Protein AF-A0AAV2K6Y0-F1 (afdb_monomer_lite)

InterPro domains:
  IPR000542 Acyltransferase ChoActase/COT/CPT [PTHR22589] (20-144)
  IPR023213 Chloramphenicol acetyltransferase-like domain superfamily [G3DSA:3.30.559.10] (14-92)
  IPR039551 Choline/Carnitine o-acyltransferase, domain 1 and 2 [PF00755] (27-144)
  IPR042231 Choline/Carnitine o-acyltransferase, domain 2 [G3DSA:3.30.559.70] (93-144)

Radius of gyration: 25.84 Å; chains: 1; bounding box: 48×70×58 Å

Foldseek 3Di:
DDDDDPDDPVNVVVVVVVVVVVPDAADDQDDLVVVLVVVLVVCVVPDDPVVSVVSVVVSCQCPPVVHVVVVVSVVQVVQSVVDSYSCVVVCCCVVPVVDPDDCPPPPDDDDDDPDDDDPDVVSVVVVVVVVVVVVVVVVVVVVD

pLDDT: mean 89.37, std 17.64, range [32.69, 98.62]

Organism: Knipowitschia caucasica (NCBI:txid637954)

Sequence (144 aa):
MLSLPLLSPQASLQQQQQCWSSSAPPQPVPPLSLTLQRYLQALEPLLPPDELSHSRRMVQEFGRPGGLGSRLQKGLEIRARHTRNWITDWWVQWAYLENREPLAVHSNPAISLPRRDFNDWRSQLVFASKLIAAVLDFKAMVDR

Structure (mmCIF, N/CA/C/O backbone):
data_AF-A0AAV2K6Y0-F1
#
_entry.id   AF-A0AAV2K6Y0-F1
#
loop_
_atom_site.group_PDB
_atom_site.id
_atom_site.type_symbol
_atom_site.label_atom_id
_atom_site.label_alt_id
_atom_site.label_comp_id
_atom_site.label_asym_id
_atom_site.label_entity_id
_atom_site.label_seq_id
_atom_site.pdbx_PDB_ins_code
_atom_site.Cartn_x
_atom_site.Cartn_y
_atom_site.Cartn_z
_atom_site.occupancy
_atom_site.B_iso_or_equiv
_atom_site.auth_seq_id
_atom_site.auth_comp_id
_atom_site.auth_asym_id
_atom_site.auth_atom_id
_atom_site.pdbx_PDB_model_num
ATOM 1 N N . MET A 1 1 ? 27.554 -51.462 1.287 1.00 34.59 1 MET A N 1
ATOM 2 C CA . MET A 1 1 ? 27.842 -50.150 0.672 1.00 34.59 1 MET A CA 1
ATOM 3 C C . MET A 1 1 ? 26.522 -49.421 0.493 1.00 34.59 1 MET A C 1
ATOM 5 O O . MET A 1 1 ? 25.767 -49.773 -0.401 1.00 34.59 1 MET A O 1
ATOM 9 N N . LEU A 1 2 ? 26.190 -48.504 1.404 1.00 32.69 2 LEU A N 1
ATOM 10 C CA . LEU A 1 2 ? 25.000 -47.659 1.283 1.00 32.69 2 LEU A CA 1
ATOM 11 C C . LEU A 1 2 ? 25.378 -46.456 0.419 1.00 32.69 2 LEU A C 1
ATOM 13 O O . LEU A 1 2 ? 26.067 -45.550 0.881 1.00 32.69 2 LEU A O 1
ATOM 17 N N . SER A 1 3 ? 24.987 -46.491 -0.851 1.00 35.00 3 SER A N 1
ATOM 18 C CA . SER A 1 3 ? 25.125 -45.356 -1.758 1.00 35.00 3 SER A CA 1
ATOM 19 C C . SER A 1 3 ? 24.128 -44.279 -1.335 1.00 35.00 3 SER A C 1
ATOM 21 O O . SER A 1 3 ? 22.928 -44.420 -1.559 1.00 35.00 3 SER A O 1
ATOM 23 N N . LEU A 1 4 ? 24.614 -43.217 -0.692 1.00 38.97 4 LEU A N 1
ATOM 24 C CA . LEU A 1 4 ? 23.838 -41.990 -0.531 1.00 38.97 4 LEU A CA 1
ATOM 25 C C . LEU A 1 4 ? 23.629 -41.377 -1.924 1.00 38.97 4 LEU A C 1
ATOM 27 O O . LEU A 1 4 ? 24.612 -41.209 -2.653 1.00 38.97 4 LEU A O 1
ATOM 31 N N . PRO A 1 5 ? 22.390 -41.050 -2.327 1.00 42.38 5 PRO A N 1
ATOM 32 C CA . PRO A 1 5 ? 22.169 -40.361 -3.585 1.00 42.38 5 PRO A CA 1
ATOM 33 C C . PRO A 1 5 ? 22.790 -38.966 -3.485 1.00 42.38 5 PRO A C 1
ATOM 35 O O . PRO A 1 5 ? 22.453 -38.181 -2.598 1.00 42.38 5 PRO A O 1
ATOM 38 N N . LEU A 1 6 ? 23.719 -38.671 -4.396 1.00 47.69 6 LEU A N 1
ATOM 39 C CA . LEU A 1 6 ? 24.219 -37.321 -4.630 1.00 47.69 6 LEU A CA 1
ATOM 40 C C . LEU A 1 6 ? 23.026 -36.465 -5.069 1.00 47.69 6 LEU A C 1
ATOM 42 O O . LEU A 1 6 ? 22.606 -36.534 -6.224 1.00 47.69 6 LEU A O 1
ATOM 46 N N . LEU A 1 7 ? 22.450 -35.695 -4.140 1.00 46.41 7 LEU A N 1
ATOM 47 C CA . LEU A 1 7 ? 21.494 -34.655 -4.498 1.00 46.41 7 LEU A CA 1
ATOM 48 C C . LEU A 1 7 ? 22.193 -33.692 -5.458 1.00 46.41 7 LEU A C 1
ATOM 50 O O . LEU A 1 7 ? 23.248 -33.135 -5.149 1.00 46.41 7 LEU A O 1
ATOM 54 N N . SER A 1 8 ? 21.609 -33.526 -6.641 1.00 50.72 8 SER A N 1
ATOM 55 C CA . SER A 1 8 ? 22.078 -32.550 -7.611 1.00 50.72 8 SER A CA 1
ATOM 56 C C . SER A 1 8 ? 21.952 -31.134 -7.019 1.00 50.72 8 SER A C 1
ATOM 58 O O . SER A 1 8 ? 20.993 -30.857 -6.293 1.00 50.72 8 SER A O 1
ATOM 60 N N . PRO A 1 9 ? 22.862 -30.201 -7.351 1.00 53.97 9 PRO A N 1
ATOM 61 C CA . PRO A 1 9 ? 22.834 -28.828 -6.829 1.00 53.97 9 PRO A CA 1
ATOM 62 C C . PRO A 1 9 ? 21.502 -28.089 -7.063 1.00 53.97 9 PRO A C 1
ATOM 64 O O . PRO A 1 9 ? 21.132 -27.195 -6.306 1.00 53.97 9 PRO A O 1
ATOM 67 N N . GLN A 1 10 ? 20.760 -28.480 -8.103 1.00 49.56 10 GLN A N 1
ATOM 68 C CA . GLN A 1 10 ? 19.431 -27.952 -8.425 1.00 49.56 10 GLN A CA 1
ATOM 69 C C . GLN A 1 10 ? 18.348 -28.435 -7.449 1.00 49.56 10 GLN A C 1
ATOM 71 O O . GLN A 1 10 ? 17.512 -27.641 -7.028 1.00 49.56 10 GLN A O 1
ATOM 76 N N . ALA A 1 11 ? 18.396 -29.700 -7.016 1.00 49.34 11 ALA A N 1
ATOM 77 C CA . ALA A 1 11 ? 17.439 -30.234 -6.048 1.00 49.34 11 ALA A CA 1
ATOM 78 C C . ALA A 1 11 ? 17.600 -29.573 -4.666 1.00 49.34 11 ALA A C 1
ATOM 80 O O . ALA A 1 11 ? 16.607 -29.310 -3.988 1.00 49.34 11 ALA A O 1
ATOM 81 N N . SER A 1 12 ? 18.835 -29.228 -4.277 1.00 49.66 12 SER A N 1
ATOM 82 C CA . SER A 1 12 ? 19.107 -28.517 -3.022 1.00 49.66 1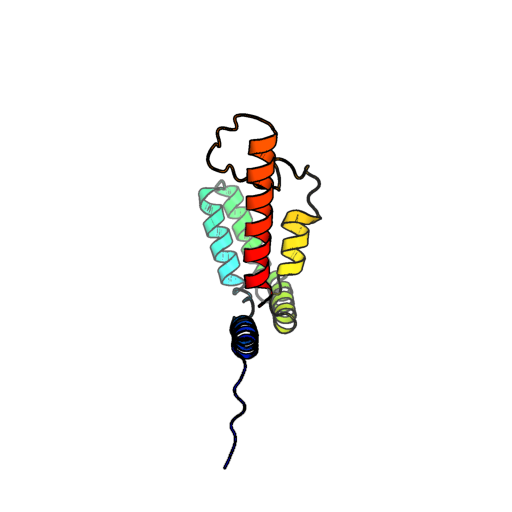2 SER A CA 1
ATOM 83 C C . SER A 1 12 ? 18.607 -27.068 -3.010 1.00 49.66 12 SER A C 1
ATOM 85 O O . SER A 1 12 ? 18.165 -26.601 -1.965 1.00 49.66 12 SER A O 1
ATOM 87 N N . LEU A 1 13 ? 18.631 -26.365 -4.148 1.00 50.22 13 LEU A N 1
ATOM 88 C CA . LEU A 1 13 ? 18.186 -24.966 -4.239 1.00 50.22 13 LEU A CA 1
ATOM 89 C C . LEU A 1 13 ? 16.653 -24.846 -4.229 1.00 50.22 13 LEU A C 1
ATOM 91 O O . LEU A 1 13 ? 16.109 -24.019 -3.497 1.00 50.22 13 LEU A O 1
ATOM 95 N N . GLN A 1 14 ? 15.948 -25.734 -4.935 1.00 53.09 14 GLN A N 1
ATOM 96 C CA . GLN A 1 14 ? 14.480 -25.781 -4.923 1.00 53.09 14 GLN A CA 1
ATOM 97 C C . GLN A 1 14 ? 13.922 -26.175 -3.548 1.00 53.09 14 GLN A C 1
ATOM 99 O O . GLN A 1 14 ? 12.963 -25.567 -3.064 1.00 53.09 14 GLN A O 1
ATOM 104 N N . GLN A 1 15 ? 14.558 -27.135 -2.864 1.00 50.81 15 GLN A N 1
ATOM 105 C CA . GLN A 1 15 ? 14.227 -27.453 -1.470 1.00 50.81 15 GLN A CA 1
ATOM 106 C C . GLN A 1 15 ? 14.507 -26.276 -0.529 1.00 50.81 15 GLN A C 1
ATOM 108 O O . GLN A 1 15 ? 13.712 -26.025 0.376 1.00 50.81 15 GLN A O 1
ATOM 113 N N . GLN A 1 16 ? 15.587 -25.519 -0.744 1.00 52.69 16 GLN A N 1
ATOM 114 C CA . GLN A 1 16 ? 15.889 -24.320 0.044 1.00 52.69 16 GLN A CA 1
ATOM 115 C C . GLN A 1 16 ? 14.855 -23.199 -0.170 1.00 52.69 16 GLN A C 1
ATOM 117 O O . GLN A 1 16 ? 14.377 -22.645 0.818 1.00 52.69 16 GLN A O 1
ATOM 122 N N . GLN A 1 17 ? 14.425 -22.915 -1.405 1.00 53.81 17 GLN A N 1
ATOM 123 C CA . GLN A 1 17 ? 13.375 -21.919 -1.691 1.00 53.81 17 GLN A CA 1
ATOM 124 C C . GLN A 1 17 ? 12.003 -22.310 -1.117 1.00 53.81 17 GLN A C 1
ATOM 126 O O . GLN A 1 17 ? 11.294 -21.468 -0.550 1.00 53.81 17 GLN A O 1
ATOM 131 N N . GLN A 1 18 ? 11.626 -23.590 -1.209 1.00 53.50 18 GLN A N 1
ATOM 132 C CA . GLN A 1 18 ? 10.410 -24.104 -0.568 1.00 53.50 18 GLN A CA 1
ATOM 133 C C . GLN A 1 18 ? 10.496 -24.023 0.961 1.00 53.50 18 GLN A C 1
ATOM 135 O O . GLN A 1 18 ? 9.499 -23.699 1.612 1.00 53.50 18 GLN A O 1
ATOM 140 N N . CYS A 1 19 ? 11.679 -24.254 1.534 1.00 54.53 19 CYS A N 1
ATOM 141 C CA . CYS A 1 19 ? 11.930 -24.126 2.967 1.00 54.53 19 CYS A CA 1
ATOM 142 C C . CYS A 1 19 ? 11.827 -22.662 3.434 1.00 54.53 19 CYS A C 1
ATOM 144 O O . CYS A 1 19 ? 11.208 -22.394 4.461 1.00 54.53 19 CYS A O 1
ATOM 146 N N . TRP A 1 20 ? 12.328 -21.699 2.649 1.00 55.72 20 TRP A N 1
ATOM 147 C CA . TRP A 1 20 ? 12.209 -20.263 2.946 1.00 55.72 20 TRP A CA 1
ATOM 148 C C . TRP A 1 20 ? 10.771 -19.747 2.851 1.00 55.72 20 TRP A C 1
ATOM 150 O O . TRP A 1 20 ? 10.313 -19.009 3.718 1.00 55.72 20 TRP A O 1
ATOM 160 N N . SER A 1 21 ? 10.023 -20.173 1.832 1.00 60.03 21 SER A N 1
ATOM 161 C CA . SER A 1 21 ? 8.616 -19.771 1.677 1.00 60.03 21 SER A CA 1
ATOM 162 C C . SER A 1 21 ? 7.706 -20.404 2.736 1.00 60.03 21 SER A C 1
ATOM 164 O O . SER A 1 21 ? 6.645 -19.869 3.053 1.00 60.03 21 SER A O 1
ATOM 166 N N . SER A 1 22 ? 8.112 -21.551 3.287 1.00 63.06 22 SER A N 1
ATOM 167 C CA . SER A 1 22 ? 7.364 -22.271 4.323 1.00 63.06 22 SER A CA 1
ATOM 168 C C . SER A 1 22 ? 7.728 -21.847 5.749 1.00 63.06 22 SER A C 1
ATOM 170 O O . SER A 1 22 ? 6.990 -22.192 6.668 1.00 63.06 22 SER A O 1
ATOM 172 N N . SER A 1 23 ? 8.829 -21.110 5.949 1.00 75.25 23 SER A N 1
ATOM 173 C CA . SER A 1 23 ? 9.279 -20.658 7.273 1.00 75.25 23 SER A CA 1
ATOM 174 C C . SER A 1 23 ? 8.736 -19.287 7.683 1.00 75.25 23 SER A C 1
ATOM 176 O O . SER A 1 23 ? 8.765 -18.951 8.868 1.00 75.25 23 SER A O 1
ATOM 178 N N . ALA A 1 24 ? 8.223 -18.494 6.736 1.00 85.62 24 ALA A N 1
ATOM 179 C CA . ALA A 1 24 ? 7.654 -17.189 7.044 1.00 85.62 24 ALA A CA 1
ATOM 180 C C . ALA A 1 24 ? 6.352 -17.336 7.861 1.00 85.62 24 ALA A C 1
ATOM 182 O O . ALA A 1 24 ? 5.470 -18.115 7.478 1.00 85.62 24 ALA A O 1
ATOM 183 N N . PRO A 1 25 ? 6.194 -16.592 8.972 1.00 90.38 25 PRO A N 1
ATOM 184 C CA . PRO A 1 25 ? 4.964 -16.636 9.747 1.00 90.38 25 PRO A CA 1
ATOM 185 C C . PRO A 1 25 ? 3.786 -16.084 8.924 1.00 90.38 25 PRO A C 1
ATOM 187 O O . PRO A 1 25 ? 3.978 -15.174 8.112 1.00 90.38 25 PRO A O 1
ATOM 190 N N . PRO A 1 26 ? 2.555 -16.588 9.138 1.00 91.69 26 PRO A N 1
ATOM 191 C CA . PRO A 1 26 ? 1.363 -15.999 8.540 1.00 91.69 26 PRO A CA 1
ATOM 192 C C . PRO A 1 26 ? 1.213 -14.519 8.909 1.00 91.69 26 PRO A C 1
ATOM 194 O O . PRO A 1 26 ? 1.607 -14.099 10.000 1.00 91.69 26 PRO A O 1
ATOM 197 N N . GLN A 1 27 ? 0.586 -13.738 8.027 1.00 95.62 27 GLN A N 1
ATOM 198 C CA . GLN A 1 27 ? 0.324 -12.322 8.282 1.00 95.62 27 GLN A CA 1
ATOM 199 C C . GLN A 1 27 ? -0.550 -12.165 9.542 1.00 95.62 27 GLN A C 1
ATOM 201 O O . GLN A 1 27 ? -1.679 -12.666 9.559 1.00 95.62 27 GLN A O 1
ATOM 206 N N . PRO A 1 28 ? -0.087 -11.454 10.588 1.00 96.62 28 PRO A N 1
ATOM 207 C CA . PRO A 1 28 ? -0.852 -11.314 11.819 1.00 96.62 28 PRO A CA 1
ATOM 208 C C . PRO A 1 28 ? -2.067 -10.396 11.634 1.00 96.62 28 PRO A C 1
ATOM 210 O O . PRO A 1 28 ? -2.086 -9.516 10.768 1.00 96.62 28 PRO A O 1
ATOM 213 N N . VAL A 1 29 ? -3.069 -10.569 12.498 1.00 98.12 29 VAL A N 1
ATOM 214 C CA . VAL A 1 29 ? -4.150 -9.594 12.704 1.00 98.12 29 VAL A CA 1
ATOM 215 C C . VAL A 1 29 ? -3.824 -8.830 13.991 1.00 98.12 29 VAL A C 1
ATOM 217 O O . VAL A 1 29 ? -3.824 -9.440 15.062 1.00 98.12 29 VAL A O 1
ATOM 220 N N . PRO A 1 30 ? -3.501 -7.526 13.930 1.00 98.19 30 PRO A N 1
ATOM 221 C CA . PRO A 1 30 ? -3.220 -6.750 15.132 1.00 98.19 30 PRO A CA 1
ATOM 222 C C . PRO A 1 30 ? -4.431 -6.709 16.077 1.00 98.19 30 PRO A C 1
ATOM 224 O O . PRO A 1 30 ? -5.573 -6.731 15.605 1.00 98.19 30 PRO A O 1
ATOM 227 N N . PRO A 1 31 ? -4.221 -6.600 17.402 1.00 98.31 31 PRO A N 1
ATOM 228 C CA . PRO A 1 31 ? -5.318 -6.385 18.337 1.00 98.31 31 PRO A CA 1
ATOM 229 C C . PRO A 1 31 ? -6.116 -5.131 17.972 1.00 98.31 31 PRO A C 1
ATOM 231 O O . PRO A 1 31 ? -5.534 -4.069 17.740 1.00 98.31 31 PRO A O 1
ATOM 234 N N . LEU A 1 32 ? -7.448 -5.238 17.981 1.00 98.44 32 LEU A N 1
ATOM 235 C CA . LEU A 1 32 ? -8.338 -4.122 17.648 1.00 98.44 32 LEU A CA 1
ATOM 236 C C . LEU A 1 32 ? -8.022 -2.869 18.477 1.00 98.44 32 LEU A C 1
ATOM 238 O O . LEU A 1 32 ? -7.894 -1.783 17.923 1.00 98.44 32 LEU A O 1
ATOM 242 N N . SER A 1 33 ? -7.844 -3.018 19.792 1.00 97.75 33 SER A N 1
ATOM 243 C CA . SER A 1 33 ? -7.535 -1.905 20.700 1.00 97.75 33 SER A CA 1
ATOM 244 C C . SER A 1 33 ? -6.251 -1.167 20.316 1.00 97.75 33 SER A C 1
ATOM 246 O O . SER A 1 33 ? -6.234 0.062 20.308 1.00 97.75 33 SER A O 1
ATOM 248 N N . LEU A 1 34 ? -5.201 -1.904 19.939 1.00 98.50 34 LEU A N 1
ATOM 249 C CA . LEU A 1 34 ? -3.930 -1.329 19.505 1.00 98.50 34 LEU A CA 1
ATOM 250 C C . LEU A 1 34 ? -4.095 -0.546 18.197 1.00 98.50 34 LEU A C 1
ATOM 252 O O . LEU A 1 34 ? -3.573 0.560 18.072 1.00 98.50 34 LEU A O 1
ATOM 256 N N . THR A 1 35 ? -4.837 -1.098 17.234 1.00 98.50 35 THR A N 1
ATOM 257 C CA . THR A 1 35 ? -5.128 -0.424 15.959 1.00 98.50 35 THR A CA 1
ATOM 258 C C . THR A 1 35 ? -5.920 0.862 16.180 1.00 98.50 35 THR A C 1
ATOM 260 O O . THR A 1 35 ? -5.550 1.904 15.647 1.00 98.50 35 THR A O 1
ATOM 263 N N . LEU A 1 36 ? -6.967 0.819 17.008 1.00 98.50 36 LEU A N 1
ATOM 264 C CA . LEU A 1 36 ? -7.797 1.983 17.327 1.00 98.50 36 LEU A CA 1
ATOM 265 C C . LEU A 1 36 ? -7.016 3.077 18.069 1.00 98.50 36 LEU A C 1
ATOM 267 O O . LEU A 1 36 ? -7.178 4.260 17.772 1.00 98.50 36 LEU A O 1
ATOM 271 N N . GLN A 1 37 ? -6.134 2.694 18.996 1.00 98.38 37 GLN A N 1
ATOM 272 C CA . GLN A 1 37 ? -5.255 3.634 19.690 1.00 98.38 37 GLN A CA 1
ATOM 273 C C . GLN A 1 37 ? -4.297 4.328 18.715 1.00 98.38 37 GLN A C 1
ATOM 275 O O . GLN A 1 37 ? -4.203 5.554 18.716 1.00 98.38 37 GLN A O 1
ATOM 280 N N . ARG A 1 38 ? -3.607 3.555 17.866 1.00 98.62 38 ARG A N 1
ATOM 281 C CA . ARG A 1 38 ? -2.661 4.095 16.878 1.00 98.62 38 ARG A CA 1
ATOM 282 C C . ARG A 1 38 ? -3.353 4.969 15.839 1.00 98.62 38 ARG A C 1
ATOM 284 O O . ARG A 1 38 ? -2.793 5.983 15.442 1.00 98.62 38 ARG A O 1
ATOM 291 N N . TYR A 1 39 ? -4.571 4.608 15.441 1.00 98.56 39 TYR A N 1
ATOM 292 C CA . TYR A 1 39 ? -5.400 5.429 14.563 1.00 98.56 39 TYR A CA 1
ATOM 293 C C . TYR A 1 39 ? -5.650 6.816 15.168 1.00 98.56 39 TYR A C 1
ATOM 295 O O . TYR A 1 39 ? -5.355 7.817 14.525 1.00 98.56 39 TYR A O 1
ATOM 303 N N . LEU A 1 40 ? -6.098 6.897 16.426 1.00 98.50 40 LEU A N 1
ATOM 304 C CA . LEU A 1 40 ? -6.328 8.187 17.086 1.00 98.50 40 LEU A CA 1
ATOM 305 C C . LEU A 1 40 ? -5.040 9.004 17.269 1.00 98.50 40 LEU A C 1
ATOM 307 O O . LEU A 1 40 ? -5.072 10.215 17.078 1.00 98.50 40 LEU A O 1
ATOM 311 N N . GLN A 1 41 ? -3.916 8.356 17.594 1.00 98.44 41 GLN A N 1
ATOM 312 C CA . GLN A 1 41 ? -2.608 9.022 17.684 1.00 98.44 41 GLN A CA 1
ATOM 313 C C . GLN A 1 41 ? -2.164 9.606 16.337 1.00 98.44 41 GLN A C 1
ATOM 315 O O . GLN A 1 41 ? -1.620 10.704 16.291 1.00 98.44 41 GLN A O 1
ATOM 320 N N . ALA A 1 42 ? -2.408 8.890 15.237 1.00 98.50 42 ALA A N 1
ATOM 321 C CA . ALA A 1 42 ? -2.078 9.365 13.897 1.00 98.50 42 ALA A CA 1
ATOM 322 C C . ALA A 1 42 ? -2.966 10.536 13.447 1.00 98.50 42 ALA A C 1
ATOM 324 O O . ALA A 1 42 ? -2.515 11.374 12.672 1.00 98.50 42 ALA A O 1
ATOM 325 N N . LEU A 1 43 ? -4.210 10.607 13.933 1.00 98.31 43 LEU A N 1
ATOM 326 C CA . LEU A 1 43 ? -5.129 11.708 13.634 1.00 98.31 43 LEU A CA 1
ATOM 327 C C . LEU A 1 43 ? -4.864 12.975 14.448 1.00 98.31 43 LEU A C 1
ATOM 329 O O . LEU A 1 43 ? -5.187 14.064 13.986 1.00 98.31 43 LEU A O 1
ATOM 333 N N . GLU A 1 44 ? -4.303 12.847 15.650 1.00 97.31 44 GLU A N 1
ATOM 334 C CA . GLU A 1 44 ? -4.088 13.965 16.572 1.00 97.31 44 GLU A CA 1
ATOM 335 C C . GLU A 1 44 ? -3.346 15.172 15.963 1.00 97.31 44 GLU A C 1
ATOM 337 O O . GLU A 1 44 ? -3.814 16.288 16.175 1.00 97.31 44 GLU A O 1
ATOM 342 N N . PRO A 1 45 ? -2.269 15.012 15.164 1.00 98.00 45 PRO A N 1
ATOM 343 C CA . PRO A 1 45 ? -1.618 16.152 14.514 1.00 98.00 45 PRO A CA 1
ATOM 344 C C . PRO A 1 45 ? -2.320 16.637 13.234 1.00 98.00 45 PRO A C 1
ATOM 346 O O . PRO A 1 45 ? -1.903 17.645 12.670 1.00 98.00 45 PRO A O 1
ATOM 349 N N . LEU A 1 46 ? -3.328 15.914 12.735 1.00 98.12 46 LEU A N 1
ATOM 350 C CA . LEU A 1 46 ? -3.971 16.184 11.443 1.00 98.12 46 LEU A CA 1
ATOM 351 C C . LEU A 1 46 ? -5.322 16.889 11.580 1.00 98.12 46 LEU A C 1
ATOM 353 O O . LEU A 1 46 ? -5.736 17.570 10.645 1.00 98.12 46 LEU A O 1
ATOM 357 N N . LEU A 1 47 ? -6.017 16.699 12.706 1.00 98.00 47 LEU A N 1
ATOM 358 C CA . LEU A 1 47 ? -7.401 17.133 12.874 1.00 98.00 47 LEU A CA 1
ATOM 359 C C . LEU A 1 47 ? -7.558 18.271 13.892 1.00 98.00 47 LEU A C 1
ATOM 361 O O . LEU A 1 47 ? -6.909 18.256 14.943 1.00 98.00 47 LEU A O 1
ATOM 365 N N . PRO A 1 48 ? -8.490 19.209 13.648 1.00 98.19 48 PRO A N 1
ATOM 366 C CA . PRO A 1 48 ? -8.958 20.145 14.661 1.00 98.19 48 PRO A CA 1
ATOM 367 C C . PRO A 1 48 ? -9.509 19.438 15.919 1.00 98.19 48 PRO A C 1
ATOM 369 O O . PRO A 1 48 ? -9.990 18.299 15.842 1.00 98.19 48 PRO A O 1
ATOM 372 N N . PRO A 1 49 ? -9.486 20.094 17.097 1.00 97.69 49 PRO A N 1
ATOM 373 C CA . PRO A 1 49 ? -9.881 19.466 18.363 1.00 97.69 49 PRO A CA 1
ATOM 374 C C . PRO A 1 49 ? -11.311 18.905 18.401 1.00 97.69 49 PRO A C 1
ATOM 376 O O . PRO A 1 49 ? -11.563 17.876 19.035 1.00 97.69 49 PRO A O 1
ATOM 379 N N . ASP A 1 50 ? -12.262 19.566 17.749 1.00 98.00 50 ASP A N 1
ATOM 380 C CA . ASP A 1 50 ? -13.668 19.170 17.674 1.00 98.00 50 ASP A CA 1
ATOM 381 C C . ASP A 1 50 ? -13.871 17.923 16.797 1.00 98.00 50 ASP A C 1
ATOM 383 O O . ASP A 1 50 ? -14.547 16.976 17.219 1.00 98.00 50 ASP A O 1
ATOM 387 N N . GLU A 1 51 ? -13.202 17.853 15.644 1.00 98.31 51 GLU A N 1
ATOM 388 C CA . GLU A 1 51 ? -13.194 16.674 14.769 1.00 98.31 51 GLU A CA 1
ATOM 389 C C . GLU A 1 51 ? -12.484 15.477 15.417 1.00 98.31 51 GLU A C 1
ATOM 391 O O . GLU A 1 51 ? -12.974 14.339 15.366 1.00 98.31 51 GLU A O 1
ATOM 396 N N . LEU A 1 52 ? -11.363 15.717 16.106 1.00 98.38 52 LEU A N 1
ATOM 397 C CA . LEU A 1 52 ? -10.672 14.680 16.870 1.00 98.38 52 LEU A CA 1
ATOM 398 C C . LEU A 1 52 ? -11.562 14.150 18.003 1.00 98.38 52 LEU A C 1
ATOM 400 O O . LEU A 1 52 ? -11.638 12.940 18.224 1.00 98.38 52 LEU A O 1
ATOM 404 N N . SER A 1 53 ? -12.283 15.034 18.697 1.00 98.31 53 SER A N 1
ATOM 405 C CA . SER A 1 53 ? -13.236 14.655 19.748 1.00 98.31 53 SER A CA 1
ATOM 406 C C . SER A 1 53 ? -14.396 13.822 19.199 1.00 98.31 53 SER A C 1
ATOM 408 O O . SER A 1 53 ? -14.821 12.846 19.824 1.00 98.31 53 SER A O 1
ATOM 410 N N . HIS A 1 54 ? -14.903 14.160 18.011 1.00 98.38 54 HIS A N 1
ATOM 411 C 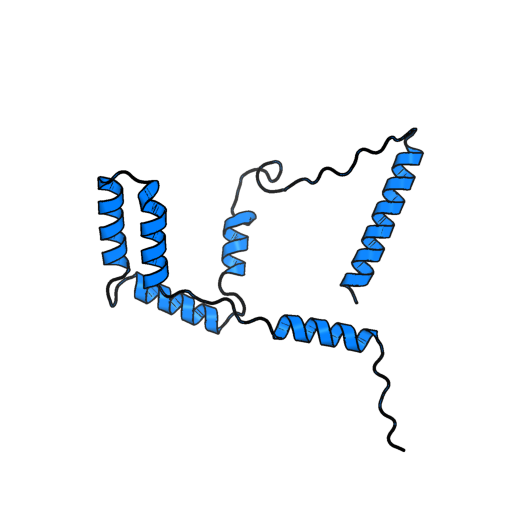CA . HIS A 1 54 ? -15.885 13.338 17.309 1.00 98.38 54 HIS A CA 1
ATOM 412 C C . HIS A 1 54 ? -15.323 11.950 16.960 1.00 98.38 54 HIS A C 1
ATOM 414 O O . HIS A 1 54 ? -15.937 10.938 17.308 1.00 98.38 54 HIS A O 1
ATOM 420 N N . SER A 1 55 ? -14.119 11.890 16.387 1.00 98.38 55 SER A N 1
ATOM 421 C CA . SER A 1 55 ? -13.436 10.638 16.035 1.00 98.38 55 SER A CA 1
ATOM 422 C C . SER A 1 55 ? -13.200 9.737 17.251 1.00 98.38 55 SER A C 1
ATOM 424 O O . SER A 1 55 ? -13.464 8.536 17.189 1.00 98.38 55 SER A O 1
ATOM 426 N N . ARG A 1 56 ? -12.794 10.305 18.398 1.00 98.44 56 ARG A N 1
ATOM 427 C CA . ARG A 1 56 ? -12.638 9.563 19.663 1.00 98.44 56 ARG A CA 1
ATOM 428 C C . ARG A 1 56 ? -13.941 8.883 20.090 1.00 98.44 56 ARG A C 1
ATOM 430 O O . ARG A 1 56 ? -13.907 7.708 20.450 1.00 98.44 56 ARG A O 1
ATOM 437 N N . ARG A 1 57 ? -15.084 9.575 20.002 1.00 98.50 57 ARG A N 1
ATOM 438 C CA . ARG A 1 57 ? -16.402 8.994 20.328 1.00 98.50 57 ARG A CA 1
ATOM 439 C C . ARG A 1 57 ? -16.770 7.845 19.388 1.00 98.50 57 ARG A C 1
ATOM 441 O O . ARG A 1 57 ? -17.203 6.798 19.861 1.00 98.50 57 ARG A O 1
ATOM 448 N N . MET A 1 58 ? -16.550 8.005 18.081 1.00 98.44 58 MET A N 1
ATOM 449 C CA . MET A 1 58 ? -16.811 6.935 17.108 1.00 98.44 58 MET A CA 1
ATOM 450 C C . MET A 1 58 ? -15.938 5.703 17.359 1.00 98.44 58 MET A C 1
ATOM 452 O O . MET A 1 58 ? -16.434 4.579 17.351 1.00 98.44 58 MET A O 1
ATOM 456 N N . VAL A 1 59 ? -14.646 5.907 17.626 1.00 98.25 59 VAL A N 1
ATOM 457 C CA . VAL A 1 59 ? -13.699 4.827 17.925 1.00 98.25 59 VAL A CA 1
ATOM 458 C C . VAL A 1 59 ? -14.082 4.083 19.206 1.00 98.25 59 VAL A C 1
ATOM 460 O O . VAL A 1 59 ? -14.023 2.853 19.234 1.00 98.25 59 VAL A O 1
ATOM 463 N N . GLN A 1 60 ? -14.514 4.802 20.246 1.00 97.81 60 GLN A N 1
ATOM 464 C CA . GLN A 1 60 ? -15.006 4.198 21.488 1.00 97.81 60 GLN A CA 1
ATOM 465 C C . GLN A 1 60 ? -16.245 3.327 21.247 1.00 97.81 60 GLN A C 1
ATOM 467 O O . GLN A 1 60 ? -16.275 2.178 21.685 1.00 97.81 60 GLN A O 1
ATOM 472 N N . GLU A 1 61 ? -17.237 3.830 20.508 1.00 98.19 61 GLU A N 1
ATOM 473 C CA . GLU A 1 61 ? -18.452 3.073 20.181 1.00 98.19 61 GLU A CA 1
ATOM 474 C C . GLU A 1 61 ? -18.152 1.859 19.286 1.00 98.19 61 GLU A C 1
ATOM 476 O O . GLU A 1 61 ? -18.684 0.769 19.503 1.00 98.19 61 GLU A O 1
ATOM 481 N N . PHE A 1 62 ? -17.253 2.003 18.310 1.00 98.56 62 PHE A N 1
ATOM 482 C CA . PHE A 1 62 ? -16.834 0.904 17.442 1.00 98.56 62 PHE A CA 1
ATOM 483 C C . PHE A 1 62 ? -16.105 -0.202 18.219 1.00 98.56 62 PHE A C 1
ATOM 485 O O . PHE A 1 62 ? -16.346 -1.389 17.980 1.00 98.56 62 PHE A O 1
ATOM 492 N N . GLY A 1 63 ? -15.232 0.190 19.152 1.00 97.69 63 GLY A N 1
ATOM 493 C CA . GLY A 1 63 ? -14.385 -0.695 19.949 1.00 97.69 63 GLY A CA 1
ATOM 494 C C . GLY A 1 63 ? -15.021 -1.253 21.224 1.00 97.69 63 GLY A C 1
ATOM 495 O O . GLY A 1 63 ? -14.362 -2.029 21.919 1.00 97.69 63 GLY A O 1
ATOM 496 N N . ARG A 1 64 ? -16.268 -0.885 21.557 1.00 97.00 64 ARG A N 1
ATOM 497 C CA . ARG A 1 64 ? -16.938 -1.367 22.775 1.00 97.00 64 ARG A CA 1
ATOM 498 C C . ARG A 1 64 ? -17.029 -2.901 22.805 1.00 97.00 64 ARG A C 1
ATOM 500 O O . ARG A 1 64 ? -17.193 -3.516 21.747 1.00 97.00 64 ARG A O 1
ATOM 507 N N . PRO A 1 65 ? -16.998 -3.542 23.988 1.00 95.31 65 PRO A N 1
ATOM 508 C CA . PRO A 1 65 ? -17.222 -4.981 24.100 1.00 95.31 65 PRO A CA 1
ATOM 509 C C . PRO A 1 65 ? -18.540 -5.402 23.433 1.00 95.31 65 PRO A C 1
ATOM 511 O O . PRO A 1 65 ? -19.595 -4.842 23.719 1.00 95.31 65 PRO A O 1
ATOM 514 N N . GLY A 1 66 ? -18.477 -6.364 22.507 1.00 94.38 66 GLY A N 1
ATOM 515 C CA . GLY A 1 66 ? -19.645 -6.808 21.731 1.00 94.38 66 GLY A CA 1
ATOM 516 C C . GLY A 1 66 ? -20.085 -5.849 20.614 1.00 94.38 66 GLY A C 1
ATOM 517 O O . GLY A 1 66 ? -21.074 -6.117 19.931 1.00 94.38 66 GLY A O 1
ATOM 518 N N . GLY A 1 67 ? -19.350 -4.757 20.392 1.00 95.62 67 GLY A N 1
ATOM 519 C CA . GLY A 1 67 ? -19.598 -3.776 19.341 1.00 95.62 67 GLY A CA 1
ATOM 520 C C . GLY A 1 67 ? -19.350 -4.304 17.926 1.00 95.62 67 GLY A C 1
ATOM 521 O O . GLY A 1 67 ? -19.010 -5.469 17.692 1.00 95.62 67 GLY A O 1
ATOM 522 N N . LEU A 1 68 ? -19.520 -3.424 16.933 1.00 98.19 68 LEU A N 1
ATOM 523 C CA . LEU A 1 68 ? -19.240 -3.762 15.535 1.00 98.19 68 LEU A CA 1
ATOM 524 C C . LEU A 1 68 ? -17.767 -4.146 15.328 1.00 98.19 68 LEU A C 1
ATOM 526 O O . LEU A 1 68 ? -17.500 -5.162 14.689 1.00 98.19 68 LEU A O 1
ATOM 530 N N . GLY A 1 69 ? -16.831 -3.404 15.925 1.00 98.50 69 GLY A N 1
ATOM 531 C CA . GLY A 1 69 ? -15.402 -3.673 15.800 1.00 98.50 69 GLY A CA 1
ATOM 532 C C . GLY A 1 69 ? -15.015 -5.060 16.299 1.00 98.50 69 GLY A C 1
ATOM 533 O O . GLY A 1 69 ? -14.306 -5.775 15.597 1.00 98.50 69 GLY A O 1
ATOM 534 N N . SER A 1 70 ? -15.544 -5.508 17.445 1.00 97.81 70 SER A N 1
ATOM 535 C CA . SER A 1 70 ? -15.283 -6.865 17.956 1.00 97.81 70 SER A CA 1
ATOM 536 C C . SER A 1 70 ? -15.778 -7.960 17.002 1.00 97.81 70 SER A C 1
ATOM 538 O O . SER A 1 70 ? -15.107 -8.977 16.824 1.00 97.81 70 SER A O 1
ATOM 540 N N . ARG A 1 71 ? -16.943 -7.761 16.365 1.00 98.25 71 ARG A N 1
ATOM 541 C CA . ARG A 1 71 ? -17.498 -8.716 15.390 1.00 98.25 71 ARG A CA 1
ATOM 542 C C . ARG A 1 71 ? -16.644 -8.789 14.124 1.00 98.25 71 ARG A C 1
ATOM 544 O O . ARG A 1 71 ? -16.346 -9.889 13.661 1.00 98.25 71 ARG A O 1
ATOM 551 N N . LEU A 1 72 ? -16.217 -7.640 13.601 1.00 98.56 72 LEU A N 1
ATOM 552 C CA . LEU A 1 72 ? -15.353 -7.566 12.420 1.00 98.56 72 LEU A CA 1
ATOM 553 C C . LEU A 1 72 ? -13.954 -8.134 12.697 1.00 98.56 72 LEU A C 1
ATOM 555 O O . LEU A 1 72 ? -13.460 -8.924 11.898 1.00 98.56 72 LEU A O 1
ATOM 559 N N . GLN A 1 73 ? -13.363 -7.822 13.854 1.00 98.56 73 GLN A N 1
ATOM 560 C CA . GLN A 1 73 ? -12.082 -8.380 14.302 1.00 98.56 73 GLN A CA 1
ATOM 561 C C . GLN A 1 73 ? -12.121 -9.913 14.322 1.00 98.56 73 GLN A C 1
ATOM 563 O O . GLN A 1 73 ? -11.242 -10.559 13.757 1.00 98.56 73 GLN A O 1
ATOM 568 N N . LYS A 1 74 ? -13.179 -10.507 14.891 1.00 98.25 74 LYS A N 1
ATOM 569 C CA . LYS A 1 74 ? -13.361 -11.966 14.886 1.00 98.25 74 LYS A CA 1
ATOM 570 C C . LYS A 1 74 ? -13.430 -12.526 13.462 1.00 98.25 74 LYS A C 1
ATOM 572 O O . LYS A 1 74 ? -12.870 -13.585 13.195 1.00 98.25 74 LYS A O 1
ATOM 577 N N . GLY A 1 75 ? -14.091 -11.821 12.543 1.00 98.12 75 GLY A N 1
ATOM 578 C CA . GLY A 1 75 ? -14.120 -12.179 11.123 1.00 98.12 75 GLY A CA 1
ATOM 579 C C . GLY A 1 75 ? -12.730 -12.161 10.476 1.00 98.12 75 GLY A C 1
ATOM 580 O O . GLY A 1 75 ? -12.365 -13.119 9.795 1.00 98.12 75 GLY A O 1
ATOM 581 N N . LEU A 1 76 ? -11.929 -11.123 10.740 1.00 98.12 76 LEU A N 1
ATOM 582 C CA . LEU A 1 76 ? -10.545 -11.020 10.261 1.00 98.12 76 LEU A CA 1
ATOM 583 C C . LEU A 1 76 ? -9.662 -12.141 10.818 1.00 98.12 76 LEU A C 1
ATOM 585 O O . LEU A 1 76 ? -8.915 -12.763 10.071 1.00 98.12 76 LEU A O 1
ATOM 589 N N . GLU A 1 77 ? -9.787 -12.455 12.106 1.00 98.25 77 GLU A N 1
ATOM 590 C CA . GLU A 1 77 ? -9.058 -13.555 12.746 1.00 98.25 77 GLU A CA 1
ATOM 591 C C . GLU A 1 77 ? -9.459 -14.923 12.188 1.00 98.25 77 GLU A C 1
ATOM 593 O O . GLU A 1 77 ? -8.608 -15.794 12.022 1.00 98.25 77 GLU A O 1
ATOM 598 N N . ILE A 1 78 ? -10.744 -15.137 11.886 1.00 98.00 78 ILE A N 1
ATOM 599 C CA . ILE A 1 78 ? -11.203 -16.352 11.203 1.00 98.00 78 ILE A CA 1
ATOM 600 C C . ILE A 1 78 ? -10.592 -16.414 9.805 1.00 98.00 78 ILE A C 1
ATOM 602 O O . ILE A 1 78 ? -10.039 -17.448 9.441 1.00 98.00 78 ILE A O 1
ATOM 606 N N . ARG A 1 79 ? -10.630 -15.323 9.032 1.00 97.56 79 ARG A N 1
ATOM 607 C CA . ARG A 1 79 ? -10.021 -15.269 7.696 1.00 97.56 79 ARG A CA 1
ATOM 608 C C . ARG A 1 79 ? -8.526 -15.596 7.752 1.00 97.56 79 ARG A C 1
ATOM 610 O O . ARG A 1 79 ? -8.078 -16.470 7.019 1.00 97.56 79 ARG A O 1
ATOM 617 N N . ALA A 1 80 ? -7.788 -14.986 8.678 1.00 97.00 80 ALA A N 1
ATOM 618 C CA . ALA A 1 80 ? -6.354 -15.206 8.858 1.00 97.00 80 ALA A CA 1
ATOM 619 C C . ALA A 1 80 ? -5.978 -16.645 9.232 1.00 97.00 80 ALA A C 1
ATOM 621 O O . ALA A 1 80 ? -4.885 -17.085 8.897 1.00 97.00 80 ALA A O 1
ATOM 622 N N . ARG A 1 81 ? -6.878 -17.419 9.853 1.00 95.88 81 ARG A N 1
ATOM 623 C CA . ARG A 1 81 ? -6.647 -18.857 10.086 1.00 95.88 81 ARG A CA 1
ATOM 624 C C . ARG A 1 81 ? -6.708 -19.698 8.811 1.00 95.88 81 ARG A C 1
ATOM 626 O O . ARG A 1 81 ? -6.106 -20.763 8.773 1.00 95.88 81 ARG A O 1
ATOM 633 N N . HIS A 1 82 ? -7.431 -19.240 7.791 1.00 94.56 82 HIS A N 1
ATOM 634 C CA . HIS A 1 82 ? -7.654 -19.985 6.548 1.00 94.56 82 HIS A CA 1
ATOM 635 C C . HIS A 1 82 ? -6.756 -19.512 5.392 1.00 94.56 82 HIS A C 1
ATOM 637 O O . HIS A 1 82 ? -6.832 -20.057 4.295 1.00 94.56 82 HIS A O 1
ATOM 643 N N . THR A 1 83 ? -5.899 -18.510 5.615 1.00 93.38 83 THR A N 1
ATOM 644 C CA . THR A 1 83 ? -5.033 -17.912 4.586 1.00 93.38 83 THR A CA 1
ATOM 645 C C . THR A 1 83 ? -3.643 -17.623 5.148 1.00 93.38 83 THR A C 1
ATOM 647 O O . THR A 1 83 ? -3.545 -17.108 6.257 1.00 93.38 83 THR A O 1
ATOM 650 N N . ARG A 1 84 ? -2.564 -17.830 4.376 1.00 91.62 84 ARG A N 1
ATOM 651 C CA . ARG A 1 84 ? -1.214 -17.383 4.794 1.00 91.62 84 ARG A CA 1
ATOM 652 C C . ARG A 1 84 ? -1.112 -15.862 4.929 1.00 91.62 84 ARG A C 1
ATOM 654 O O . ARG A 1 84 ? -0.408 -15.368 5.804 1.00 91.62 84 ARG A O 1
ATOM 661 N N . ASN A 1 85 ? -1.824 -15.128 4.079 1.00 95.56 85 ASN A N 1
ATOM 662 C CA . ASN A 1 85 ? -1.943 -13.682 4.156 1.00 95.56 85 ASN A CA 1
ATOM 663 C C . ASN A 1 85 ? -3.406 -13.288 3.930 1.00 95.56 85 ASN A C 1
ATOM 665 O O . ASN A 1 85 ? -3.954 -13.514 2.855 1.00 95.56 85 ASN A O 1
ATOM 669 N N . TRP A 1 86 ? -4.044 -12.729 4.958 1.00 96.81 86 TRP A N 1
ATOM 670 C CA . TRP A 1 86 ? -5.474 -12.420 4.922 1.00 96.81 86 TRP A CA 1
ATOM 671 C C . TRP A 1 86 ? -5.808 -11.163 4.113 1.00 96.81 86 TRP A C 1
ATOM 673 O O . TRP A 1 86 ? -6.965 -11.006 3.714 1.00 96.81 86 TRP A O 1
ATOM 683 N N . ILE A 1 87 ? -4.832 -10.281 3.868 1.00 97.44 87 ILE A N 1
ATOM 684 C CA . ILE A 1 87 ? -5.060 -8.975 3.240 1.00 97.44 87 ILE A CA 1
ATOM 685 C C . ILE A 1 87 ? -4.657 -8.931 1.763 1.00 97.44 87 ILE A C 1
ATOM 687 O O . ILE A 1 87 ? -5.182 -8.084 1.055 1.00 97.44 87 ILE A O 1
ATOM 691 N N . THR A 1 88 ? -3.787 -9.824 1.271 1.00 96.12 88 THR A N 1
ATOM 692 C CA . THR A 1 88 ? -3.214 -9.737 -0.091 1.00 96.12 88 THR A CA 1
ATOM 693 C C . THR A 1 88 ? -4.253 -9.495 -1.185 1.00 96.12 88 THR A C 1
ATOM 695 O O . THR A 1 88 ? -4.120 -8.515 -1.912 1.00 96.12 88 THR A O 1
ATOM 698 N N . ASP A 1 89 ? -5.298 -10.321 -1.279 1.00 95.81 89 ASP A N 1
ATOM 699 C CA . ASP A 1 89 ? -6.295 -10.185 -2.352 1.00 95.81 89 ASP A CA 1
ATOM 700 C C . ASP A 1 89 ? -7.035 -8.844 -2.278 1.00 95.81 89 ASP A C 1
ATOM 702 O O . ASP A 1 89 ? -7.232 -8.178 -3.290 1.00 95.81 89 ASP A O 1
ATOM 706 N N . TRP A 1 90 ? -7.401 -8.416 -1.065 1.00 97.19 90 TRP A N 1
ATOM 707 C CA . TRP A 1 90 ? -8.065 -7.131 -0.843 1.00 97.19 90 TRP A CA 1
ATOM 708 C C . TRP A 1 90 ? -7.140 -5.954 -1.133 1.00 97.19 90 TRP A C 1
ATOM 710 O O . TRP A 1 90 ? -7.568 -4.986 -1.751 1.00 97.19 90 TRP A O 1
ATOM 720 N N . TRP A 1 91 ? -5.876 -6.039 -0.720 1.00 97.31 91 TRP A N 1
ATOM 721 C CA . TRP A 1 91 ? -4.891 -4.991 -0.949 1.00 97.31 91 TRP A CA 1
ATOM 722 C C . TRP A 1 91 ? -4.604 -4.808 -2.434 1.00 97.31 91 TRP A C 1
ATOM 724 O O . TRP A 1 91 ? -4.622 -3.683 -2.916 1.00 97.31 91 TRP A O 1
ATOM 734 N N . VAL A 1 92 ? -4.374 -5.897 -3.172 1.00 97.88 92 VAL A N 1
ATOM 735 C CA . VAL A 1 92 ? -4.113 -5.836 -4.618 1.00 97.88 92 VAL A CA 1
ATOM 736 C C . VAL A 1 92 ? -5.316 -5.258 -5.356 1.00 97.88 92 VAL A C 1
ATOM 738 O O . VAL A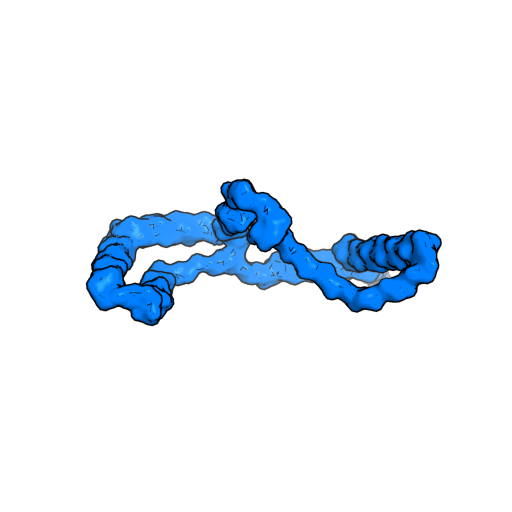 1 92 ? -5.156 -4.377 -6.204 1.00 97.88 92 VAL A O 1
ATOM 741 N N . GLN A 1 93 ? -6.513 -5.723 -5.001 1.00 98.00 93 GLN A N 1
ATOM 742 C CA . GLN A 1 93 ? -7.752 -5.240 -5.585 1.00 98.00 93 GLN A CA 1
ATOM 743 C C . GLN A 1 93 ? -7.929 -3.734 -5.346 1.00 98.00 93 GLN A C 1
ATOM 745 O O . GLN A 1 93 ? -8.029 -2.970 -6.301 1.00 98.00 93 GLN A O 1
ATOM 750 N N . TRP A 1 94 ? -7.895 -3.302 -4.086 1.00 97.06 94 TRP A N 1
ATOM 751 C CA . TRP A 1 94 ? -8.155 -1.916 -3.706 1.00 97.06 94 TRP A CA 1
ATOM 752 C C . TRP A 1 94 ? -7.048 -0.948 -4.148 1.00 97.06 94 TRP A C 1
ATOM 754 O O . TRP A 1 94 ? -7.337 0.121 -4.678 1.00 97.06 94 TRP A O 1
ATOM 764 N N . ALA A 1 95 ? -5.776 -1.311 -3.957 1.00 96.25 95 ALA A N 1
ATOM 765 C CA . ALA A 1 95 ? -4.656 -0.409 -4.225 1.00 96.25 95 ALA A CA 1
ATOM 766 C C . ALA A 1 95 ? -4.357 -0.244 -5.725 1.00 96.25 95 ALA A C 1
ATOM 768 O O . ALA A 1 95 ? -3.799 0.782 -6.112 1.00 96.25 95 ALA A O 1
ATOM 769 N N . TYR A 1 96 ? -4.711 -1.231 -6.561 1.00 96.50 96 TYR A N 1
ATOM 770 C CA . TYR A 1 96 ? -4.356 -1.233 -7.985 1.00 96.50 96 TYR A CA 1
ATOM 771 C C . TYR A 1 96 ? -5.542 -1.508 -8.911 1.00 96.50 96 TYR A C 1
ATOM 773 O O . TYR A 1 96 ? -5.810 -0.709 -9.803 1.00 96.50 96 TYR A O 1
ATOM 781 N N . LEU A 1 97 ? -6.249 -2.629 -8.739 1.00 97.75 97 LEU A N 1
ATOM 782 C CA . LEU A 1 97 ? -7.191 -3.119 -9.759 1.00 97.75 97 LEU A CA 1
ATOM 783 C C . LEU A 1 97 ? -8.513 -2.335 -9.818 1.00 97.75 97 LEU A C 1
ATOM 785 O O . LEU A 1 97 ? -9.160 -2.302 -10.866 1.00 97.75 97 LEU A O 1
ATOM 789 N N . GLU A 1 98 ? -8.923 -1.710 -8.715 1.00 97.62 98 GLU A N 1
ATOM 790 C CA . GLU A 1 98 ? -10.118 -0.858 -8.654 1.00 97.62 98 GLU A CA 1
ATOM 791 C C . GLU A 1 98 ? -9.855 0.579 -9.101 1.00 97.62 98 GLU A C 1
ATOM 793 O O . GLU A 1 98 ? -10.794 1.276 -9.495 1.00 97.62 98 GLU A O 1
ATOM 798 N N . ASN A 1 99 ? -8.595 1.021 -9.069 1.00 96.31 99 ASN A N 1
ATOM 799 C CA . ASN A 1 99 ? -8.235 2.378 -9.441 1.00 96.31 99 ASN A CA 1
ATOM 800 C C . ASN A 1 99 ? -8.494 2.611 -10.941 1.00 96.31 99 ASN A C 1
ATOM 802 O O . ASN A 1 99 ? -8.107 1.812 -11.795 1.00 96.31 99 ASN A O 1
ATOM 806 N N . ARG A 1 100 ? -9.192 3.706 -11.258 1.00 97.75 100 ARG A N 1
ATOM 807 C CA . ARG A 1 100 ? -9.562 4.093 -12.629 1.00 97.75 100 ARG A CA 1
ATOM 808 C C . ARG A 1 100 ? -8.680 5.194 -13.209 1.00 97.75 100 ARG A C 1
ATOM 810 O O . ARG A 1 100 ? -8.850 5.529 -14.379 1.00 97.75 100 ARG A O 1
ATOM 817 N N . GLU A 1 101 ? -7.750 5.727 -12.422 1.00 98.25 101 GLU A N 1
ATOM 818 C CA . GLU A 1 101 ? -6.733 6.642 -12.925 1.00 98.25 101 GLU A CA 1
ATOM 819 C C . GLU A 1 101 ? -5.838 5.940 -13.965 1.00 98.25 101 GLU A C 1
ATOM 821 O O . GLU A 1 101 ? -5.588 4.731 -13.865 1.00 98.25 101 GLU A O 1
ATOM 826 N N . PRO A 1 102 ? -5.331 6.666 -14.975 1.00 98.12 102 PRO A N 1
ATOM 827 C CA . PRO A 1 102 ? -4.391 6.109 -15.939 1.00 98.12 102 PRO A CA 1
ATOM 828 C C . PRO A 1 102 ? -3.150 5.518 -15.259 1.00 98.12 102 PRO A C 1
ATOM 830 O O . PRO A 1 102 ? -2.600 6.100 -14.333 1.00 98.12 102 PRO A O 1
ATOM 833 N N . LEU A 1 103 ? -2.631 4.394 -15.764 1.00 98.06 103 LEU A N 1
ATOM 834 C CA . LEU A 1 103 ? -1.449 3.760 -15.159 1.00 98.06 103 LEU A CA 1
ATOM 835 C C . LEU A 1 103 ? -0.201 4.655 -15.199 1.00 98.06 103 LEU A C 1
ATOM 837 O O . LEU A 1 103 ? 0.597 4.661 -14.259 1.00 98.06 103 LEU A O 1
ATOM 841 N N . ALA A 1 104 ? -0.014 5.388 -16.300 1.00 97.62 104 ALA A N 1
ATOM 842 C CA . ALA A 1 104 ? 1.106 6.306 -16.460 1.00 97.62 104 ALA A CA 1
ATOM 843 C C . ALA A 1 104 ? 1.017 7.423 -15.416 1.00 97.62 104 ALA A C 1
ATOM 845 O O . ALA A 1 104 ? -0.042 8.012 -15.253 1.00 97.62 104 ALA A O 1
ATOM 846 N N . VAL A 1 105 ? 2.127 7.730 -14.740 1.00 96.12 105 VAL A N 1
ATOM 847 C CA . VAL A 1 105 ? 2.226 8.733 -13.659 1.00 96.12 105 VAL A CA 1
ATOM 848 C C . VAL A 1 105 ? 1.52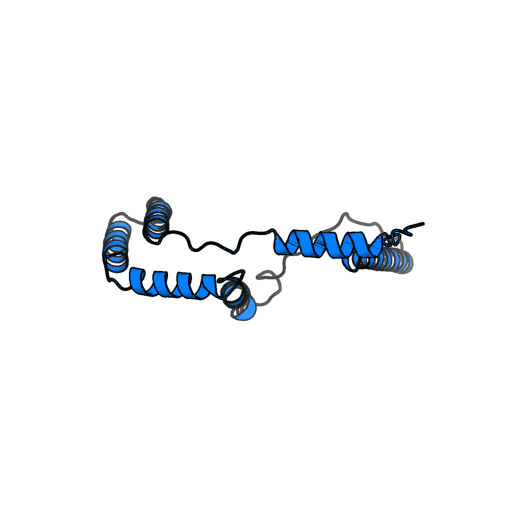2 8.336 -12.354 1.00 96.12 105 VAL A C 1
ATOM 850 O O . VAL A 1 105 ? 2.106 8.551 -11.296 1.00 96.12 105 VAL A O 1
ATOM 853 N N . HIS A 1 106 ? 0.332 7.727 -12.389 1.00 97.19 106 HIS A N 1
ATOM 854 C CA . HIS A 1 106 ? -0.445 7.460 -11.169 1.00 97.19 106 HIS A CA 1
ATOM 855 C C . HIS A 1 106 ? -0.125 6.122 -10.491 1.00 97.19 106 HIS A C 1
ATOM 857 O O . HIS A 1 106 ? -0.268 6.022 -9.275 1.00 97.19 106 HIS A O 1
ATOM 863 N N . SER A 1 107 ? 0.300 5.097 -11.243 1.00 97.44 107 SER A N 1
ATOM 8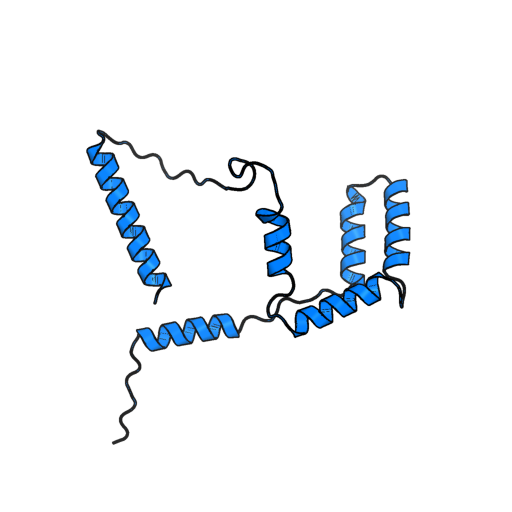64 C CA . SER A 1 107 ? 0.565 3.765 -10.672 1.00 97.44 107 SER A CA 1
ATOM 865 C C . SER A 1 107 ? 1.891 3.149 -11.097 1.00 97.44 107 SER A C 1
ATOM 867 O O . SER A 1 107 ? 2.500 2.449 -10.293 1.00 97.44 107 SER A O 1
ATOM 869 N N . ASN A 1 108 ? 2.336 3.352 -12.340 1.00 97.75 108 ASN A N 1
ATOM 870 C CA . ASN A 1 108 ? 3.556 2.727 -12.847 1.00 97.75 108 ASN A CA 1
ATOM 871 C C . ASN A 1 108 ? 4.786 3.566 -12.465 1.00 97.75 108 ASN A C 1
ATOM 873 O O . ASN A 1 108 ? 4.993 4.624 -13.071 1.00 97.75 108 ASN A O 1
ATOM 877 N N . PRO A 1 109 ? 5.636 3.120 -11.517 1.00 97.12 109 PRO A N 1
ATOM 878 C CA . PRO A 1 109 ? 6.906 3.784 -11.268 1.00 97.12 109 PRO A CA 1
ATOM 879 C C . PRO A 1 109 ? 7.841 3.593 -12.468 1.00 97.12 109 PRO A C 1
ATOM 881 O O . PRO A 1 109 ? 7.879 2.527 -13.086 1.00 97.12 109 PRO A O 1
ATOM 884 N N . ALA A 1 110 ? 8.630 4.619 -12.780 1.00 96.38 110 ALA A N 1
ATOM 885 C CA . ALA A 1 110 ? 9.651 4.565 -13.819 1.00 96.38 110 ALA A CA 1
ATOM 886 C C . ALA A 1 110 ? 11.049 4.639 -13.197 1.00 96.38 110 ALA A C 1
ATOM 888 O O . ALA A 1 110 ? 11.278 5.374 -12.238 1.00 96.38 110 ALA A O 1
ATOM 889 N N . ILE A 1 111 ? 11.994 3.897 -13.773 1.00 96.75 111 ILE A N 1
ATOM 890 C CA . ILE A 1 111 ? 13.407 3.938 -13.390 1.00 96.75 111 ILE A CA 1
ATOM 891 C C . ILE A 1 111 ? 14.194 4.517 -14.562 1.00 96.75 111 ILE A C 1
ATOM 893 O O . ILE A 1 111 ? 14.134 3.995 -15.674 1.00 96.75 111 ILE A O 1
ATOM 897 N N . SER A 1 112 ? 14.950 5.584 -14.301 1.00 96.12 112 SER A N 1
ATOM 898 C CA . SER A 1 112 ? 15.911 6.131 -15.259 1.00 96.12 112 SER A CA 1
ATOM 899 C C . SER A 1 112 ? 17.278 5.494 -15.028 1.00 96.12 112 SER A C 1
ATOM 901 O O . SER A 1 112 ? 17.829 5.564 -13.929 1.00 96.12 112 SER A O 1
ATOM 903 N N . LEU A 1 113 ? 17.813 4.844 -16.058 1.00 95.25 113 LEU A N 1
ATOM 904 C CA . LEU A 1 113 ? 19.144 4.242 -16.032 1.00 95.25 113 LEU A CA 1
ATOM 905 C C . LEU A 1 113 ? 20.208 5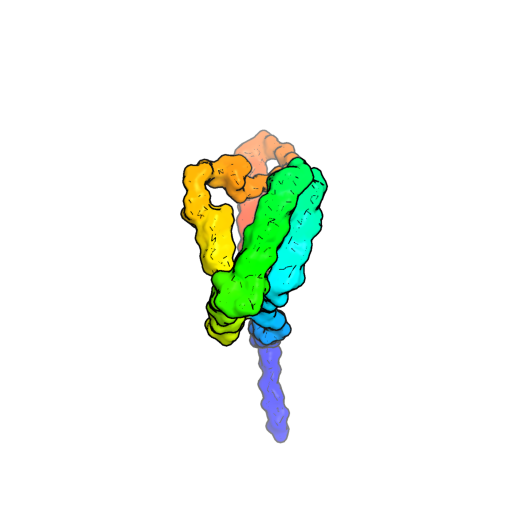.266 -16.457 1.00 95.25 113 LEU A C 1
ATOM 907 O O . LEU A 1 113 ? 19.876 6.255 -17.115 1.00 95.25 113 LEU A O 1
ATOM 911 N N . PRO A 1 114 ? 21.497 5.038 -16.127 1.00 96.69 114 PRO A N 1
ATOM 912 C CA . PRO A 1 114 ? 22.575 5.912 -16.570 1.00 96.69 114 PRO A CA 1
ATOM 913 C C . PRO A 1 114 ? 22.509 6.171 -18.073 1.00 96.69 114 PRO A C 1
ATOM 915 O O . PRO A 1 114 ? 22.365 5.234 -18.868 1.00 96.69 114 PRO A O 1
ATOM 918 N N . ARG A 1 115 ? 22.641 7.447 -18.450 1.00 93.88 115 ARG A N 1
ATOM 919 C CA . ARG A 1 115 ? 22.648 7.873 -19.849 1.00 93.88 115 ARG A CA 1
ATOM 920 C C . ARG A 1 115 ? 23.706 7.086 -20.622 1.00 93.88 115 ARG A C 1
ATOM 922 O O . ARG A 1 115 ? 24.832 6.905 -20.160 1.00 93.88 115 ARG A O 1
ATOM 929 N N . ARG A 1 116 ? 23.325 6.621 -21.809 1.00 91.56 116 ARG A N 1
ATOM 930 C CA . ARG A 1 116 ? 24.222 5.979 -22.769 1.00 91.56 116 ARG A CA 1
ATOM 931 C C . ARG A 1 116 ? 24.342 6.866 -23.993 1.00 91.56 116 ARG A C 1
ATOM 933 O O . ARG A 1 116 ? 23.330 7.331 -24.512 1.00 91.56 116 ARG A O 1
ATOM 940 N N . ASP A 1 117 ? 25.569 7.068 -24.446 1.00 93.25 117 ASP A N 1
ATOM 941 C CA . ASP A 1 117 ? 25.838 7.797 -25.676 1.00 93.25 117 ASP A CA 1
ATOM 942 C C . ASP A 1 117 ? 25.911 6.787 -26.826 1.00 93.25 117 ASP A C 1
ATOM 944 O O . ASP A 1 117 ? 26.825 5.966 -26.914 1.00 93.25 117 ASP A O 1
ATOM 948 N N . PHE A 1 118 ? 24.873 6.796 -27.661 1.00 94.12 118 PHE A N 1
ATOM 949 C CA . PHE A 1 118 ? 24.753 5.939 -28.836 1.00 94.12 118 PHE A CA 1
ATOM 950 C C . PHE A 1 118 ? 25.145 6.721 -30.085 1.00 94.12 118 PHE A C 1
ATOM 952 O O . PHE A 1 118 ? 24.608 7.798 -30.334 1.00 94.12 118 PHE A O 1
ATOM 959 N N . ASN A 1 119 ? 26.048 6.157 -30.885 1.00 90.81 119 ASN A N 1
ATOM 960 C CA . ASN A 1 119 ? 26.542 6.798 -32.107 1.00 90.81 119 ASN A CA 1
ATOM 961 C C . ASN A 1 119 ? 25.609 6.564 -33.306 1.00 90.81 119 ASN A C 1
ATOM 963 O O . ASN A 1 119 ? 25.566 7.374 -34.226 1.00 90.81 119 ASN A O 1
ATOM 967 N N . ASP A 1 120 ? 24.867 5.454 -33.302 1.00 95.00 120 ASP A N 1
ATOM 968 C CA . ASP A 1 120 ? 23.870 5.100 -34.315 1.00 95.00 120 ASP A CA 1
ATOM 969 C C . ASP A 1 120 ? 22.831 4.096 -33.771 1.00 95.00 120 ASP A C 1
ATOM 971 O O . ASP A 1 120 ? 22.944 3.581 -32.652 1.00 95.00 120 ASP A O 1
ATOM 975 N N . TRP A 1 121 ? 21.822 3.771 -34.583 1.00 96.44 121 TRP A N 1
ATOM 976 C CA . TRP A 1 121 ? 20.799 2.777 -34.238 1.00 96.44 121 TRP A CA 1
ATOM 977 C C . TRP A 1 121 ? 21.376 1.368 -34.012 1.00 96.44 121 TRP A C 1
ATOM 979 O O . TRP A 1 121 ? 20.827 0.603 -33.223 1.00 96.44 121 TRP A O 1
ATOM 989 N N . ARG A 1 122 ? 22.506 1.008 -34.640 1.00 96.94 122 ARG A N 1
ATOM 990 C CA . ARG A 1 122 ? 23.141 -0.302 -34.427 1.00 96.94 122 ARG A CA 1
ATOM 991 C C . ARG A 1 122 ? 23.688 -0.416 -33.009 1.00 96.94 122 ARG A C 1
ATOM 993 O O . ARG A 1 122 ? 23.491 -1.443 -32.365 1.00 96.94 122 ARG A O 1
ATOM 1000 N N . SER A 1 123 ? 24.313 0.642 -32.492 1.00 96.31 123 SER A N 1
ATOM 1001 C CA . SER A 1 123 ? 24.801 0.691 -31.109 1.00 96.31 123 SER A CA 1
ATOM 1002 C C . SER A 1 123 ? 23.665 0.596 -30.079 1.00 96.31 123 SER A C 1
ATOM 1004 O O . SER A 1 123 ? 23.832 -0.059 -29.047 1.00 96.31 123 SER A O 1
ATOM 1006 N N . GLN A 1 124 ? 22.485 1.143 -30.399 1.00 96.81 124 GLN A N 1
ATOM 1007 C CA . GLN A 1 124 ? 21.268 0.963 -29.598 1.00 96.81 124 GLN A CA 1
ATOM 1008 C C . GLN A 1 124 ? 20.817 -0.502 -29.593 1.00 96.81 124 GLN A C 1
ATOM 1010 O O . GLN A 1 124 ? 20.534 -1.049 -28.528 1.00 96.81 124 GLN A O 1
ATOM 1015 N N . LEU A 1 125 ? 20.809 -1.167 -30.754 1.00 97.56 125 LEU A N 1
ATOM 1016 C CA . LEU A 1 125 ? 20.425 -2.579 -30.850 1.00 97.56 125 LEU A CA 1
ATOM 1017 C C . LEU A 1 125 ? 21.391 -3.510 -30.114 1.00 97.56 125 LEU A C 1
ATOM 1019 O O . LEU A 1 125 ? 20.943 -4.432 -29.440 1.00 97.56 125 LEU A O 1
ATOM 1023 N N . VAL A 1 126 ? 22.701 -3.258 -30.191 1.00 96.56 126 VAL A N 1
ATOM 1024 C CA . VAL A 1 126 ? 23.703 -4.034 -29.439 1.00 96.56 126 VAL A CA 1
ATOM 1025 C C . VAL A 1 126 ? 23.509 -3.867 -27.931 1.00 96.56 126 VAL A C 1
ATOM 1027 O O . VAL A 1 126 ? 23.699 -4.813 -27.168 1.00 96.56 126 VAL A O 1
ATOM 1030 N N . PHE A 1 127 ? 23.131 -2.676 -27.467 1.00 96.50 127 PHE A N 1
ATOM 1031 C CA . PHE A 1 127 ? 22.802 -2.479 -26.059 1.00 96.50 127 PHE A CA 1
ATOM 1032 C C . PHE A 1 127 ? 21.511 -3.206 -25.668 1.00 96.50 127 PHE A C 1
ATOM 1034 O O . PHE A 1 127 ? 21.496 -3.908 -24.658 1.00 96.50 127 PHE A O 1
ATOM 1041 N N . ALA A 1 128 ? 20.458 -3.097 -26.481 1.00 97.19 128 ALA A N 1
ATOM 1042 C CA . ALA A 1 128 ? 19.199 -3.796 -26.247 1.00 97.19 128 ALA A CA 1
ATOM 1043 C C . ALA A 1 128 ? 19.390 -5.323 -26.208 1.00 97.19 128 ALA A C 1
ATOM 1045 O O . ALA A 1 128 ? 18.856 -5.978 -25.316 1.00 97.19 128 ALA A O 1
ATOM 1046 N N . SER A 1 129 ? 20.207 -5.892 -27.103 1.00 98.38 129 SER A N 1
ATOM 1047 C CA . SER A 1 129 ? 20.489 -7.333 -27.112 1.00 98.38 129 SER A CA 1
ATOM 1048 C C . SER A 1 129 ? 21.223 -7.781 -25.847 1.00 98.38 129 SER A C 1
ATOM 1050 O O . SER A 1 129 ? 20.877 -8.811 -25.272 1.00 98.38 129 SER A O 1
ATOM 1052 N N . LYS A 1 130 ? 22.190 -6.986 -25.367 1.00 98.00 130 LYS A N 1
ATOM 1053 C CA . LYS A 1 130 ? 22.885 -7.238 -24.095 1.00 98.00 130 LYS A CA 1
ATOM 1054 C C . LYS A 1 130 ? 21.943 -7.141 -22.896 1.00 98.00 130 LYS A C 1
ATOM 1056 O O . LYS A 1 130 ? 22.038 -7.971 -21.999 1.00 98.00 130 LYS A O 1
ATOM 1061 N N . LEU A 1 131 ? 21.033 -6.163 -22.881 1.00 97.75 131 LEU A N 1
ATOM 1062 C CA . LEU A 1 131 ? 20.030 -6.024 -21.822 1.00 97.75 131 LEU A CA 1
ATOM 1063 C C . LEU A 1 131 ? 19.098 -7.239 -21.781 1.00 97.75 131 LEU A C 1
ATOM 1065 O O . LEU A 1 131 ? 18.886 -7.802 -20.712 1.00 97.75 131 LEU A O 1
ATOM 1069 N N . ILE A 1 132 ? 18.585 -7.672 -22.935 1.00 98.56 132 ILE A N 1
ATOM 1070 C CA . ILE A 1 132 ? 17.729 -8.861 -23.035 1.00 98.56 132 ILE A CA 1
ATOM 1071 C C . ILE A 1 132 ? 18.480 -10.105 -22.550 1.00 98.56 132 ILE A C 1
ATOM 1073 O O . ILE A 1 132 ? 17.945 -10.843 -21.729 1.00 98.56 132 ILE A O 1
ATOM 1077 N N . ALA A 1 133 ? 19.723 -10.315 -22.999 1.00 98.56 133 ALA A N 1
ATOM 1078 C CA . ALA A 1 133 ? 20.546 -11.438 -22.550 1.00 98.56 133 ALA A CA 1
ATOM 1079 C C . ALA A 1 133 ? 20.740 -11.429 -21.024 1.00 98.56 133 ALA A C 1
ATOM 1081 O O . ALA A 1 133 ? 20.496 -12.438 -20.374 1.00 98.56 133 ALA A O 1
ATOM 1082 N N . ALA A 1 134 ? 21.058 -10.272 -20.436 1.00 98.31 134 ALA A N 1
ATOM 1083 C CA . ALA A 1 134 ? 21.205 -10.136 -18.988 1.00 98.31 134 ALA A CA 1
ATOM 1084 C C . ALA A 1 134 ? 19.893 -10.403 -18.220 1.00 98.31 134 ALA A C 1
ATOM 1086 O O . ALA A 1 134 ? 19.915 -10.998 -17.144 1.00 98.31 134 ALA A O 1
ATOM 1087 N N . VAL A 1 135 ? 18.739 -9.995 -18.763 1.00 98.25 135 VAL A N 1
ATOM 1088 C CA . VAL A 1 135 ? 17.422 -10.312 -18.179 1.00 98.25 135 VAL A CA 1
ATOM 1089 C C . VAL A 1 135 ? 17.137 -11.814 -18.244 1.00 98.25 135 VAL A C 1
ATOM 1091 O O . VAL A 1 135 ? 16.586 -12.367 -17.293 1.00 98.25 135 VAL A O 1
ATOM 1094 N N . LEU A 1 136 ? 17.531 -12.492 -19.325 1.00 98.31 136 LEU A N 1
ATOM 1095 C CA . LEU A 1 136 ? 17.409 -13.947 -19.444 1.00 98.31 136 LEU A CA 1
ATOM 1096 C C . LEU A 1 136 ? 18.339 -14.679 -18.470 1.00 98.31 136 LEU A C 1
ATOM 1098 O O . LEU A 1 136 ? 17.898 -15.633 -17.832 1.00 98.31 136 LEU A O 1
ATOM 1102 N N . ASP A 1 137 ? 19.571 -14.201 -18.290 1.00 98.25 137 ASP A N 1
ATOM 1103 C CA . ASP A 1 137 ? 20.495 -14.731 -17.283 1.00 98.25 137 ASP A CA 1
ATOM 1104 C C . ASP A 1 137 ? 19.911 -14.581 -15.871 1.00 98.25 137 ASP A C 1
ATOM 1106 O O . ASP A 1 137 ? 19.945 -15.520 -15.074 1.00 98.25 137 ASP A O 1
ATOM 1110 N N . PHE A 1 138 ? 19.302 -13.427 -15.570 1.00 97.62 138 PHE A N 1
ATOM 1111 C CA . PHE A 1 138 ? 18.602 -13.212 -14.305 1.00 97.62 138 PHE A CA 1
ATOM 1112 C C . PHE A 1 138 ? 17.405 -14.147 -14.139 1.00 97.62 138 PHE A C 1
ATOM 1114 O O . PHE A 1 138 ? 17.261 -14.791 -13.100 1.00 97.62 138 PHE A O 1
ATOM 1121 N N . LYS A 1 139 ? 16.574 -14.286 -15.175 1.00 97.25 139 LYS A N 1
ATOM 1122 C CA . LYS A 1 139 ? 15.454 -15.228 -15.169 1.00 97.25 139 LYS A CA 1
ATOM 1123 C C . LYS A 1 139 ? 15.928 -16.662 -14.914 1.00 97.25 139 LYS A C 1
ATOM 1125 O O . LYS A 1 139 ? 15.324 -17.354 -14.102 1.00 97.25 139 LYS A O 1
ATOM 1130 N N . ALA A 1 140 ? 17.035 -17.083 -15.523 1.00 96.88 140 ALA A N 1
ATOM 1131 C CA . ALA A 1 140 ? 17.612 -18.406 -15.305 1.00 96.88 140 ALA A CA 1
ATOM 1132 C C . ALA A 1 140 ? 18.123 -18.622 -13.869 1.00 96.88 140 ALA A C 1
ATOM 1134 O O . ALA A 1 140 ? 18.266 -19.770 -13.458 1.00 96.88 140 ALA A O 1
ATOM 1135 N N . MET A 1 141 ? 18.414 -17.562 -13.105 1.00 96.19 141 MET A N 1
ATOM 1136 C CA . MET A 1 141 ? 18.692 -17.664 -11.666 1.00 96.19 141 MET A CA 1
ATOM 1137 C C . MET A 1 141 ? 17.414 -17.794 -10.834 1.00 96.19 141 MET A C 1
ATOM 1139 O O . MET A 1 141 ? 17.432 -18.508 -9.841 1.00 96.19 141 MET A O 1
ATOM 1143 N N . VAL A 1 142 ? 16.328 -17.121 -11.229 1.00 94.44 142 VAL A N 1
ATOM 1144 C CA . VAL A 1 142 ? 15.024 -17.181 -10.539 1.00 94.44 142 VAL A CA 1
ATOM 1145 C C . VAL A 1 142 ? 14.318 -18.520 -10.765 1.00 94.44 142 VAL A C 1
ATOM 1147 O O . VAL A 1 142 ? 13.668 -19.023 -9.858 1.00 94.44 142 VAL A O 1
ATOM 1150 N N . ASP A 1 143 ? 14.445 -19.099 -11.961 1.00 92.94 143 ASP A N 1
ATOM 1151 C CA . ASP A 1 143 ? 13.817 -20.381 -12.314 1.00 92.94 143 ASP A CA 1
ATOM 1152 C C . ASP A 1 143 ? 14.530 -21.602 -11.685 1.00 92.94 143 ASP A C 1
ATOM 1154 O O . ASP A 1 143 ? 14.004 -22.717 -11.743 1.00 92.94 143 ASP A O 1
ATOM 1158 N N . ARG A 1 144 ? 15.739 -21.414 -11.135 1.00 81.25 144 ARG A N 1
ATOM 1159 C CA . ARG A 1 144 ? 16.492 -22.450 -10.407 1.00 81.25 144 ARG A CA 1
ATOM 1160 C C . ARG A 1 144 ? 15.969 -22.605 -8.990 1.00 81.25 144 ARG A C 1
ATOM 1162 O O . ARG A 1 144 ? 15.832 -23.780 -8.588 1.00 81.25 144 ARG A O 1
#

Secondary structure (DSSP, 8-state):
--------HHHHHHHHHHHHHHHSPPPP---HHHHHHHHHHHHTTTS-HHHHHHHHHHHHHHHSTTSHHHHHHHHHHHHHHH-S-SSHHHHHIIIIIS--S-HHHHTB---PPPP---SSHHHHHHHHHHHHHHHHHHHHHH--